Protein AF-A0A7X8XU62-F1 (afdb_monomer_lite)

Radius of gyration: 15.58 Å; chains: 1; bounding box: 34×33×42 Å

pLDDT: mean 83.78, std 12.3, range [47.5, 95.38]

Foldseek 3Di:
DKDKDWDWDADPPPRDIKIWIWIWAFDPPDAIDIDIDIPDPDDDDPLVVLLVVLLVVVVVVVVVCVVVVHADDLVNSLVVCVGGGPSVSNVVSCVVCVCVNVVVVVVVVD

Sequence (110 aa):
MIIKYNFRIEENSSKTSTVGTLKITTDKVASPIYELVSNADATIEIKDVLKQYSESRIFEIFNQARTENTYLSSDDYLDILKNEVPASLAQDVINEMQSFIEYDNVRQAS

Secondary structure (DSSP, 8-state):
-EEEEEEEEE-TTT-PEEEEEEEEE--SSSPPEEEEEESSSS---HHHHHHHHHHHHHHHHHHHHHHTT----HHHHHHHHTTTS-HHHHHHHHHHTHHHHHHHHHHT--

Structure (mmCIF, N/CA/C/O backbone):
data_AF-A0A7X8XU62-F1
#
_entry.id   AF-A0A7X8XU62-F1
#
loop_
_atom_site.group_PDB
_atom_site.id
_atom_site.type_symbol
_atom_site.label_atom_id
_atom_site.label_alt_id
_atom_site.label_comp_id
_atom_site.label_asym_id
_atom_site.label_entity_id
_atom_site.label_seq_id
_atom_site.pdbx_PDB_ins_code
_atom_site.Cartn_x
_atom_site.Cartn_y
_atom_site.Cartn_z
_atom_site.occupancy
_atom_site.B_iso_or_equiv
_atom_site.auth_seq_id
_atom_site.auth_comp_id
_atom_site.auth_asym_id
_atom_site.auth_atom_id
_atom_site.pdbx_PDB_model_num
ATOM 1 N N . MET A 1 1 ? -3.204 -14.355 0.328 1.00 86.50 1 MET A N 1
ATOM 2 C CA . MET A 1 1 ? -1.973 -13.711 0.840 1.00 86.50 1 MET A CA 1
ATOM 3 C C . MET A 1 1 ? -2.363 -12.811 2.004 1.00 86.50 1 MET A C 1
ATOM 5 O O . MET A 1 1 ? -3.458 -12.262 1.976 1.00 86.50 1 MET A O 1
ATOM 9 N N . ILE A 1 2 ? -1.522 -12.709 3.036 1.00 90.06 2 ILE A N 1
ATOM 10 C CA . ILE A 1 2 ? -1.751 -11.806 4.174 1.00 90.06 2 ILE A CA 1
ATOM 11 C C . ILE A 1 2 ? -0.566 -10.849 4.249 1.00 90.06 2 ILE A C 1
ATOM 13 O O . ILE A 1 2 ? 0.564 -11.305 4.418 1.00 90.06 2 ILE A O 1
ATOM 17 N N . ILE A 1 3 ? -0.834 -9.550 4.147 1.00 90.75 3 ILE A N 1
ATOM 18 C CA . ILE A 1 3 ? 0.156 -8.484 4.318 1.00 90.75 3 ILE A CA 1
ATOM 19 C C . ILE A 1 3 ? -0.061 -7.855 5.691 1.00 90.75 3 ILE A C 1
ATOM 21 O O . ILE A 1 3 ? -1.199 -7.614 6.098 1.00 90.75 3 ILE A O 1
ATOM 25 N N . LYS A 1 4 ? 1.031 -7.619 6.418 1.00 93.44 4 LYS A N 1
ATOM 26 C CA . LYS A 1 4 ? 1.018 -6.907 7.696 1.00 93.44 4 LYS A CA 1
ATOM 27 C C . LYS A 1 4 ? 1.883 -5.665 7.568 1.00 93.44 4 LYS A C 1
ATOM 29 O O . LYS A 1 4 ? 3.071 -5.785 7.286 1.00 93.44 4 LYS A O 1
ATOM 34 N N . TYR A 1 5 ? 1.288 -4.508 7.810 1.00 93.69 5 TYR A N 1
ATOM 35 C CA . TYR A 1 5 ? 1.953 -3.216 7.763 1.00 93.69 5 TYR A CA 1
ATOM 36 C C . TYR A 1 5 ? 1.863 -2.550 9.133 1.00 93.69 5 TYR A C 1
ATOM 38 O O . TYR A 1 5 ? 0.769 -2.345 9.656 1.00 93.69 5 TYR A O 1
ATOM 46 N N . ASN A 1 6 ? 3.013 -2.251 9.735 1.00 93.31 6 ASN A N 1
ATOM 47 C CA . ASN A 1 6 ? 3.067 -1.499 10.983 1.00 93.31 6 ASN A CA 1
ATOM 48 C C . ASN A 1 6 ? 3.126 -0.013 10.650 1.00 93.31 6 ASN A C 1
ATOM 50 O O . ASN A 1 6 ? 3.989 0.399 9.879 1.00 93.31 6 ASN A O 1
ATOM 54 N N . PHE A 1 7 ? 2.247 0.776 11.254 1.00 91.19 7 PHE A N 1
ATOM 55 C CA . PHE A 1 7 ? 2.163 2.208 10.995 1.00 91.19 7 PHE A CA 1
ATOM 56 C C . PHE A 1 7 ? 2.348 3.017 12.278 1.00 91.19 7 PHE A C 1
ATOM 58 O O . PHE A 1 7 ? 2.125 2.533 13.395 1.00 91.19 7 PHE A O 1
ATOM 65 N N . ARG A 1 8 ? 2.742 4.277 12.095 1.00 89.44 8 ARG A N 1
ATOM 66 C CA . ARG A 1 8 ? 2.764 5.305 13.132 1.00 89.44 8 ARG A CA 1
ATOM 67 C C . ARG A 1 8 ? 2.193 6.588 12.542 1.00 89.44 8 ARG A C 1
ATOM 69 O O . ARG A 1 8 ? 2.728 7.096 11.564 1.00 89.44 8 ARG A O 1
ATOM 76 N N . ILE A 1 9 ? 1.143 7.118 13.157 1.00 85.00 9 ILE A N 1
ATOM 77 C CA . ILE A 1 9 ? 0.562 8.416 12.807 1.00 85.00 9 ILE A CA 1
ATOM 78 C C . ILE A 1 9 ? 0.825 9.366 13.968 1.00 85.00 9 ILE A C 1
ATOM 80 O O . ILE A 1 9 ? 0.467 9.073 15.109 1.00 85.00 9 ILE A O 1
ATOM 84 N N . GLU A 1 10 ? 1.480 10.485 13.682 1.00 81.94 10 GLU A N 1
ATOM 85 C CA . GLU A 1 10 ? 1.709 11.551 14.653 1.00 81.94 10 GLU A CA 1
ATOM 86 C C . GLU A 1 10 ? 0.668 12.649 14.439 1.00 81.94 10 GLU A C 1
ATOM 88 O O . GLU A 1 10 ? 0.572 13.230 13.358 1.00 81.94 10 GLU A O 1
ATOM 93 N N . GLU A 1 11 ? -0.122 12.943 15.470 1.00 70.81 11 GLU A N 1
ATOM 94 C CA . GLU A 1 11 ? -0.982 14.120 15.447 1.00 70.81 11 GLU A CA 1
ATOM 95 C C . GLU A 1 11 ? -0.155 15.360 15.798 1.00 70.81 11 GLU A C 1
ATOM 97 O O . GLU A 1 11 ? 0.346 15.519 16.917 1.00 70.81 11 GLU A O 1
ATOM 102 N N . ASN A 1 12 ? -0.057 16.280 14.834 1.00 65.06 12 ASN A N 1
ATOM 103 C CA . ASN A 1 12 ? 0.668 17.547 14.980 1.00 65.06 12 ASN A CA 1
ATOM 104 C C . ASN A 1 12 ? 0.187 18.398 16.173 1.00 65.06 12 ASN A C 1
ATOM 106 O O . ASN A 1 12 ? 0.918 19.268 16.644 1.00 65.06 12 ASN A O 1
ATOM 110 N N . SER A 1 13 ? -1.034 18.171 16.661 1.00 66.12 13 SER A N 1
ATOM 111 C CA . SER A 1 13 ? -1.669 18.942 17.733 1.00 66.12 13 SER A CA 1
ATOM 112 C C . SER A 1 13 ? -1.346 18.440 19.145 1.00 66.12 13 SER A C 1
ATOM 114 O O . SER A 1 13 ? -1.356 19.237 20.082 1.00 66.12 13 SER A O 1
ATOM 116 N N . SER A 1 14 ? -1.066 17.148 19.325 1.00 59.81 14 SER A N 1
ATOM 117 C CA . SER A 1 14 ? -1.131 16.487 20.638 1.00 59.81 14 SER A CA 1
ATOM 118 C C . SER A 1 14 ? 0.188 15.850 21.090 1.00 59.81 14 SER A C 1
ATOM 120 O O . SER A 1 14 ? 0.295 15.437 22.245 1.00 59.81 14 SER A O 1
ATOM 122 N N . LYS A 1 15 ? 1.219 15.783 20.225 1.00 63.16 15 LYS A N 1
ATOM 123 C CA . LYS A 1 15 ? 2.456 14.990 20.444 1.00 63.16 15 LYS A CA 1
ATOM 124 C C . LYS A 1 15 ? 2.186 13.512 20.770 1.00 63.16 15 LYS A C 1
ATOM 126 O O . LYS A 1 15 ? 3.103 12.791 21.165 1.00 63.16 15 LYS A O 1
ATOM 131 N N . THR A 1 16 ? 0.949 13.048 20.617 1.00 66.19 16 THR A N 1
ATOM 132 C CA . THR A 1 16 ? 0.598 11.643 20.760 1.00 66.19 16 THR A CA 1
ATOM 133 C C . THR A 1 16 ? 0.789 10.965 19.416 1.00 66.19 16 THR A C 1
ATOM 135 O O . THR A 1 16 ? 0.240 11.387 18.400 1.00 66.19 16 THR A O 1
ATOM 138 N N . SER A 1 17 ? 1.609 9.918 19.417 1.00 78.00 17 SER A N 1
ATOM 139 C CA . SER A 1 17 ? 1.772 9.039 18.269 1.00 78.00 17 SER A CA 1
ATOM 140 C C . SER A 1 17 ? 0.872 7.827 18.449 1.00 78.00 17 SER A C 1
ATOM 142 O O . SER A 1 17 ? 1.017 7.093 19.432 1.00 78.00 17 SER A O 1
ATOM 144 N N . THR A 1 18 ? 0.001 7.584 17.485 1.00 83.75 18 THR A N 1
ATOM 145 C CA . THR A 1 18 ? -0.779 6.354 17.421 1.00 83.75 18 THR A CA 1
ATOM 146 C C . THR A 1 18 ? -0.005 5.323 16.620 1.00 83.75 18 THR A C 1
ATOM 148 O O . THR A 1 18 ? 0.426 5.599 15.499 1.00 83.75 18 THR A O 1
ATOM 151 N N . VAL A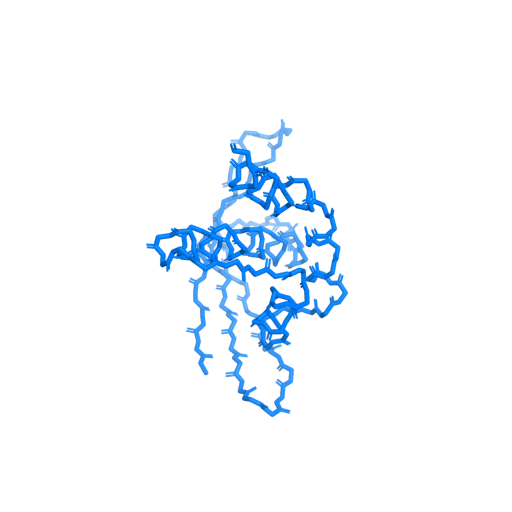 1 19 ? 0.196 4.138 17.194 1.00 88.50 19 VAL A N 1
ATOM 152 C CA . VAL A 1 19 ? 0.860 3.020 16.517 1.00 88.50 19 VAL A CA 1
ATOM 153 C C . VAL A 1 19 ? -0.099 1.854 16.364 1.00 88.50 19 VAL A C 1
ATOM 155 O O . VAL A 1 19 ? -0.945 1.587 17.221 1.00 88.50 19 VAL A O 1
ATOM 158 N N . GLY A 1 20 ? 0.042 1.131 15.265 1.00 91.38 20 GLY A N 1
ATOM 159 C CA . GLY A 1 20 ? -0.821 -0.002 15.004 1.00 91.38 20 GLY A CA 1
ATOM 160 C C . GLY A 1 20 ? -0.329 -0.885 13.879 1.00 91.38 20 GLY A C 1
ATOM 161 O O . GLY A 1 20 ? 0.754 -0.701 13.321 1.00 91.38 20 GLY A O 1
ATOM 162 N N . THR A 1 21 ? -1.166 -1.858 13.555 1.00 93.56 21 THR A N 1
ATOM 163 C CA . THR A 1 21 ? -0.962 -2.796 12.467 1.00 93.56 21 THR A CA 1
ATOM 164 C C . THR A 1 21 ? -2.192 -2.793 11.572 1.00 93.56 21 THR A C 1
ATOM 166 O O . THR A 1 21 ? -3.315 -3.016 12.028 1.00 93.56 21 THR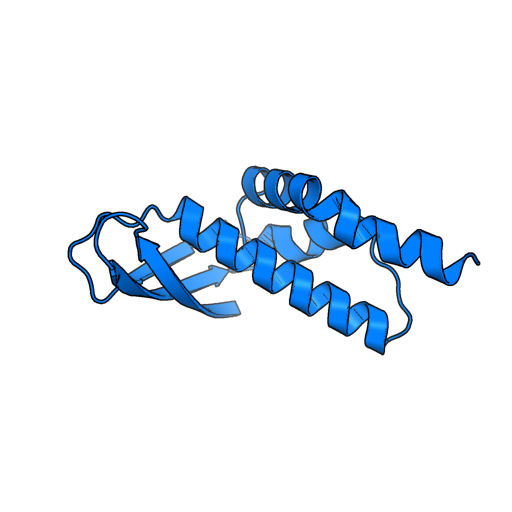 A O 1
ATOM 169 N N . LEU A 1 22 ? -1.962 -2.575 10.282 1.00 94.12 22 LEU A N 1
ATOM 170 C CA . LEU A 1 22 ? -2.904 -2.874 9.218 1.00 94.12 22 LEU A CA 1
ATOM 171 C C . LEU A 1 22 ? -2.642 -4.300 8.731 1.00 94.12 22 LEU A C 1
ATOM 173 O O . LEU A 1 22 ? -1.519 -4.650 8.358 1.00 94.12 22 LEU A O 1
ATOM 177 N N . LYS A 1 23 ? -3.685 -5.123 8.715 1.00 94.94 23 LYS A N 1
ATOM 178 C CA . LYS A 1 23 ? -3.673 -6.446 8.098 1.00 94.94 23 LYS A CA 1
ATOM 179 C C . LYS A 1 23 ? -4.538 -6.409 6.844 1.00 94.94 23 LYS A C 1
ATOM 181 O O . LYS A 1 23 ? -5.729 -6.120 6.917 1.00 94.94 23 LYS A O 1
ATOM 186 N N . ILE A 1 24 ? -3.927 -6.734 5.709 1.00 93.06 24 ILE A N 1
ATOM 187 C CA . ILE A 1 24 ? -4.592 -6.842 4.410 1.00 93.06 24 ILE A CA 1
ATOM 188 C C . ILE A 1 24 ? -4.672 -8.323 4.058 1.00 93.06 24 ILE A C 1
ATOM 190 O O . ILE A 1 24 ? -3.649 -8.985 3.861 1.00 93.06 24 ILE A O 1
ATOM 194 N N . THR A 1 25 ? -5.888 -8.856 3.998 1.00 92.38 25 THR A N 1
ATOM 195 C CA . THR A 1 25 ? -6.138 -10.233 3.567 1.00 92.38 25 THR A CA 1
ATOM 196 C C . THR A 1 25 ? -6.691 -10.202 2.152 1.00 92.38 25 THR A C 1
ATOM 198 O O . THR A 1 25 ? -7.785 -9.699 1.928 1.00 92.38 25 THR A O 1
ATOM 201 N N . THR A 1 26 ? -5.933 -10.741 1.202 1.00 85.88 26 THR A N 1
ATOM 202 C CA . THR A 1 26 ? -6.306 -10.778 -0.216 1.00 85.88 26 THR A CA 1
ATOM 203 C C . THR A 1 26 ? -6.368 -12.217 -0.715 1.00 85.88 26 THR A C 1
ATOM 205 O O . THR A 1 26 ? -5.476 -13.035 -0.438 1.00 85.88 26 THR A O 1
ATOM 208 N N . ASP A 1 27 ? -7.427 -12.532 -1.449 1.00 80.44 27 ASP A N 1
ATOM 209 C CA . ASP A 1 27 ? -7.491 -13.681 -2.337 1.00 80.44 27 ASP A CA 1
ATOM 210 C C . ASP A 1 27 ? -7.606 -13.148 -3.777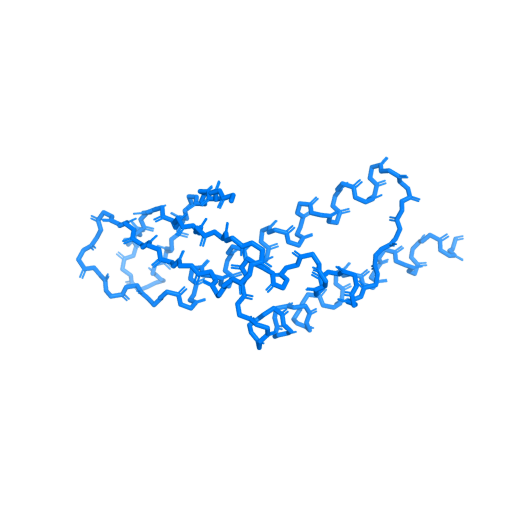 1.00 80.44 27 ASP A C 1
ATOM 212 O O . ASP A 1 27 ? -8.066 -12.035 -3.998 1.00 80.44 27 ASP A O 1
ATOM 216 N N . LYS A 1 28 ? -7.120 -13.891 -4.777 1.00 67.62 28 LYS A N 1
ATOM 217 C CA . LYS A 1 28 ? -7.055 -13.397 -6.169 1.00 67.62 28 LYS A CA 1
ATOM 218 C C . LYS A 1 28 ? -8.437 -13.164 -6.819 1.00 67.62 28 LYS A C 1
ATOM 220 O O . LYS A 1 28 ? -8.486 -12.863 -8.007 1.00 67.62 28 LYS A O 1
ATOM 225 N N . VAL A 1 29 ? -9.536 -13.391 -6.099 1.00 69.00 29 VAL A N 1
ATOM 226 C CA . VAL A 1 29 ? -10.901 -13.488 -6.635 1.00 69.00 29 VAL A CA 1
ATOM 227 C C . VAL A 1 29 ? -11.837 -12.456 -5.993 1.00 69.00 29 VAL A C 1
ATOM 229 O O . VAL A 1 29 ? -12.784 -12.009 -6.636 1.00 69.00 29 VAL A O 1
ATOM 232 N N . ALA A 1 30 ? -11.571 -12.054 -4.754 1.00 74.94 30 ALA A N 1
ATOM 233 C CA . ALA A 1 30 ? -12.390 -11.169 -3.948 1.00 74.94 30 ALA A CA 1
ATOM 234 C C . ALA A 1 30 ? -11.660 -9.864 -3.617 1.00 74.94 30 ALA A C 1
ATOM 236 O O . ALA A 1 30 ? -10.433 -9.764 -3.646 1.00 74.94 30 ALA A O 1
ATOM 237 N N . SER A 1 31 ? -12.444 -8.846 -3.266 1.00 82.44 31 SER A N 1
ATOM 238 C CA . SER A 1 31 ? -11.895 -7.598 -2.749 1.00 82.44 31 SER A CA 1
ATOM 239 C C . SER A 1 31 ? -11.112 -7.848 -1.451 1.00 82.44 31 SER A C 1
ATOM 241 O O . SER A 1 31 ? -11.558 -8.637 -0.613 1.00 82.44 31 SER A O 1
ATOM 243 N N . PRO A 1 32 ? -9.967 -7.175 -1.256 1.00 89.19 32 PRO A N 1
ATOM 244 C CA . PRO A 1 32 ? -9.175 -7.299 -0.038 1.00 89.19 32 PRO A CA 1
ATOM 245 C C . PRO A 1 32 ? -9.978 -6.915 1.212 1.00 89.19 32 PRO A C 1
ATOM 247 O O . PRO A 1 32 ? -10.756 -5.961 1.216 1.00 89.19 32 PRO A O 1
ATOM 250 N N . ILE A 1 33 ? -9.754 -7.662 2.291 1.00 90.19 33 ILE A N 1
ATOM 251 C CA . ILE A 1 33 ? -10.311 -7.396 3.618 1.00 90.19 33 ILE A CA 1
ATOM 252 C C . ILE A 1 33 ? -9.256 -6.670 4.446 1.00 90.19 33 ILE A C 1
ATOM 254 O O . ILE A 1 33 ? -8.112 -7.127 4.544 1.00 90.19 33 ILE A O 1
ATOM 258 N N . TYR A 1 34 ? -9.663 -5.568 5.071 1.00 92.56 34 TYR A N 1
ATOM 259 C CA . TYR A 1 34 ? -8.796 -4.712 5.868 1.00 92.56 34 TYR A CA 1
ATOM 260 C C . TYR A 1 34 ? -9.157 -4.796 7.346 1.00 92.56 34 TYR A C 1
ATOM 262 O O . TYR A 1 34 ? -10.292 -4.526 7.735 1.00 92.56 34 TYR A O 1
ATOM 270 N N . GLU A 1 35 ? -8.177 -5.135 8.174 1.00 91.00 35 GLU A N 1
ATOM 271 C CA . GLU A 1 35 ? -8.314 -5.151 9.627 1.00 91.00 35 GLU A CA 1
ATOM 272 C C . GLU A 1 35 ? -7.288 -4.186 10.227 1.00 91.00 35 GLU A C 1
ATOM 274 O O . GLU A 1 35 ? -6.087 -4.311 9.977 1.00 91.00 35 GLU A O 1
ATOM 279 N N . LEU A 1 36 ? -7.764 -3.224 11.017 1.00 90.38 36 LEU A N 1
ATOM 280 C CA . LEU A 1 36 ? -6.931 -2.237 11.696 1.00 90.38 36 LEU A CA 1
ATOM 281 C C . LEU A 1 36 ? -6.897 -2.543 13.194 1.00 90.38 36 LEU A C 1
ATOM 283 O O . LEU A 1 36 ? -7.940 -2.611 13.841 1.00 90.38 36 LEU A O 1
ATOM 287 N N . VAL A 1 37 ? -5.698 -2.695 13.748 1.00 88.50 37 VAL A N 1
ATOM 288 C CA . VAL A 1 37 ? -5.482 -2.821 15.194 1.00 88.50 37 VAL A CA 1
ATOM 289 C C . VAL A 1 37 ? -4.562 -1.691 15.623 1.00 88.50 37 VAL A C 1
ATOM 291 O O . VAL A 1 37 ? -3.466 -1.566 15.086 1.00 88.50 37 VAL A O 1
ATOM 294 N N . SER A 1 38 ? -4.984 -0.867 16.578 1.00 84.88 38 SER A N 1
ATOM 295 C CA . SER A 1 38 ? -4.169 0.236 17.092 1.00 84.88 38 SER A CA 1
ATOM 296 C C . SER A 1 38 ? -4.155 0.256 18.615 1.00 84.88 38 SER A C 1
ATOM 298 O O . SER A 1 38 ? -5.005 -0.356 19.261 1.00 84.88 38 SER A O 1
ATOM 300 N N . ASN A 1 39 ? -3.164 0.939 19.183 1.00 77.62 39 ASN A N 1
ATOM 301 C CA . ASN A 1 39 ? -3.025 1.107 20.625 1.00 77.62 39 ASN A CA 1
ATOM 302 C C . ASN A 1 39 ? -3.754 2.342 21.186 1.00 77.62 39 ASN A C 1
ATOM 304 O O . ASN A 1 39 ? -3.608 2.612 22.377 1.00 77.62 39 ASN A O 1
ATOM 308 N N . ALA A 1 40 ? -4.469 3.105 20.355 1.00 68.69 40 ALA A N 1
ATOM 309 C CA . ALA A 1 40 ? -5.087 4.365 20.750 1.00 68.69 40 ALA A CA 1
ATOM 310 C C . ALA A 1 40 ? -6.613 4.319 20.630 1.00 68.69 40 ALA A C 1
ATOM 312 O O . ALA A 1 40 ? -7.156 3.706 19.714 1.00 68.69 40 ALA A O 1
ATOM 313 N N . ASP A 1 41 ? -7.284 5.073 21.503 1.00 63.62 41 ASP A N 1
ATOM 314 C CA . ASP A 1 41 ? -8.718 5.386 21.407 1.00 63.62 41 ASP A CA 1
ATOM 315 C C . ASP A 1 41 ? -9.020 6.456 20.334 1.00 63.62 41 ASP A C 1
ATOM 317 O O . ASP A 1 41 ? -10.155 6.910 20.192 1.00 63.62 41 ASP A O 1
ATOM 321 N N . ALA A 1 42 ? -8.000 6.900 19.590 1.00 65.25 42 ALA A N 1
ATOM 322 C CA . ALA A 1 42 ? -8.138 7.879 18.521 1.00 65.25 42 ALA A CA 1
ATOM 323 C C . ALA A 1 42 ? -8.827 7.263 17.292 1.00 65.25 42 ALA A C 1
ATOM 325 O O . ALA A 1 42 ? -8.526 6.137 16.888 1.00 65.25 42 ALA A O 1
ATOM 326 N N . THR A 1 43 ? -9.720 8.027 16.659 1.00 71.50 43 THR A N 1
ATOM 327 C CA . THR A 1 43 ? -10.369 7.637 15.402 1.00 71.50 43 THR A CA 1
ATOM 328 C C . THR A 1 43 ? -9.351 7.693 14.267 1.00 71.50 43 THR A C 1
ATOM 330 O O . THR A 1 43 ? -9.120 8.745 13.680 1.00 71.50 43 THR A O 1
ATOM 333 N N . ILE A 1 44 ? -8.721 6.562 13.963 1.00 78.88 44 ILE A N 1
ATOM 334 C CA . ILE A 1 44 ? -7.840 6.434 12.801 1.00 78.88 44 ILE A CA 1
ATOM 335 C C . ILE A 1 44 ? -8.696 6.115 11.583 1.00 78.88 44 ILE A C 1
ATOM 337 O O . ILE A 1 44 ? -9.380 5.086 11.551 1.00 78.88 44 ILE A O 1
ATOM 341 N N . GLU A 1 45 ? -8.630 6.955 10.555 1.00 85.38 45 GLU A N 1
ATOM 342 C CA . GLU A 1 45 ? -9.253 6.625 9.283 1.00 85.38 45 GLU A CA 1
ATOM 343 C C . GLU A 1 45 ? -8.444 5.539 8.573 1.00 85.38 45 GLU A C 1
ATOM 345 O O . GLU A 1 45 ? -7.254 5.680 8.292 1.00 85.38 45 GLU A O 1
ATOM 350 N N . ILE A 1 46 ? -9.109 4.434 8.228 1.00 87.31 46 ILE A N 1
ATOM 351 C CA . ILE A 1 46 ? -8.477 3.328 7.498 1.00 87.31 46 ILE A CA 1
ATOM 352 C C . ILE A 1 46 ? -7.869 3.787 6.166 1.00 87.31 46 ILE A C 1
ATOM 354 O O . ILE A 1 46 ? -6.870 3.231 5.714 1.00 87.31 46 ILE A O 1
ATOM 358 N N . LYS A 1 47 ? -8.452 4.830 5.560 1.00 89.06 47 LYS A N 1
ATOM 359 C CA . LYS A 1 47 ? -7.974 5.441 4.321 1.00 89.06 47 LYS A CA 1
ATOM 360 C C . LYS A 1 47 ? -6.569 6.023 4.484 1.00 89.06 47 LYS A C 1
ATOM 362 O O . LYS A 1 47 ? -5.741 5.798 3.607 1.00 89.06 47 LYS A O 1
ATOM 367 N N . ASP A 1 48 ? -6.282 6.694 5.597 1.00 89.12 48 ASP A N 1
ATOM 368 C CA . ASP A 1 48 ? -4.970 7.301 5.854 1.00 89.12 48 ASP A CA 1
ATOM 369 C C . ASP A 1 48 ? -3.888 6.235 6.024 1.00 89.12 48 ASP A C 1
ATOM 371 O O . ASP A 1 48 ? -2.782 6.354 5.498 1.00 89.12 48 ASP A O 1
ATOM 375 N N . VAL A 1 49 ? -4.228 5.136 6.699 1.00 92.62 49 VAL A N 1
ATOM 376 C CA . VAL A 1 49 ? -3.306 4.011 6.891 1.00 92.62 49 VAL A CA 1
ATOM 377 C C . VAL A 1 49 ? -3.063 3.272 5.577 1.00 92.62 49 VAL A C 1
ATOM 379 O O . VAL A 1 49 ? -1.929 2.903 5.278 1.00 92.62 49 VAL A O 1
ATOM 382 N N . LEU A 1 50 ? -4.103 3.082 4.759 1.00 94.06 50 LEU A N 1
ATOM 383 C CA . LEU A 1 50 ? -3.961 2.506 3.420 1.00 94.06 50 LEU A CA 1
ATOM 384 C C . LEU A 1 50 ? -3.156 3.418 2.486 1.00 94.06 50 LEU A C 1
ATOM 386 O O . LEU A 1 50 ? -2.421 2.911 1.638 1.00 94.06 50 LEU A O 1
ATOM 390 N N . LYS A 1 51 ? -3.259 4.743 2.648 1.00 94.31 51 LYS A N 1
ATOM 391 C CA . LYS A 1 51 ? -2.437 5.710 1.919 1.00 94.31 51 LYS A CA 1
ATOM 392 C C . LYS A 1 51 ? -0.960 5.548 2.285 1.00 94.31 51 LYS A C 1
ATOM 394 O O . LYS A 1 51 ? -0.165 5.268 1.393 1.00 94.31 51 LYS A O 1
ATOM 399 N N . GLN A 1 52 ? -0.618 5.589 3.577 1.00 93.81 52 GLN A N 1
ATOM 400 C CA . GLN A 1 52 ? 0.759 5.351 4.044 1.00 93.81 52 GLN A CA 1
ATOM 401 C C . GLN A 1 52 ? 1.304 3.989 3.595 1.00 93.81 52 GLN A C 1
ATOM 403 O O . GLN A 1 52 ? 2.456 3.878 3.172 1.00 93.81 52 GLN A O 1
ATOM 408 N N . TYR A 1 53 ? 0.469 2.947 3.649 1.00 95.38 53 TYR A N 1
ATOM 409 C CA . TYR A 1 53 ? 0.821 1.630 3.128 1.00 95.38 53 TYR A CA 1
ATOM 410 C C . TYR A 1 53 ? 1.157 1.685 1.632 1.00 95.38 53 TYR A C 1
ATOM 412 O O . TYR A 1 53 ? 2.198 1.176 1.227 1.00 95.38 53 TYR A O 1
ATOM 420 N N . SER A 1 54 ? 0.303 2.319 0.823 1.00 95.12 54 SER A N 1
ATOM 421 C CA . SER A 1 54 ? 0.494 2.434 -0.629 1.00 95.12 54 SER A CA 1
ATOM 422 C C . SER A 1 54 ? 1.784 3.180 -0.968 1.00 95.12 54 SER A C 1
ATOM 424 O O . SER A 1 54 ? 2.557 2.711 -1.797 1.00 95.12 54 SER A O 1
ATOM 426 N N . GLU A 1 55 ? 2.057 4.294 -0.285 1.00 94.12 55 GLU A N 1
ATOM 427 C CA . GLU A 1 55 ? 3.289 5.077 -0.450 1.00 94.12 55 GLU A CA 1
ATOM 428 C C . GLU A 1 55 ? 4.533 4.241 -0.116 1.00 94.12 55 GLU A C 1
ATOM 430 O O . GLU A 1 55 ? 5.478 4.164 -0.906 1.00 94.12 55 GLU A O 1
ATOM 435 N N . SER A 1 56 ? 4.508 3.549 1.029 1.00 93.62 56 SER A N 1
ATOM 436 C CA . SER A 1 56 ? 5.583 2.643 1.445 1.00 93.62 56 SER A CA 1
ATOM 437 C C . SER A 1 56 ? 5.790 1.520 0.429 1.00 93.62 56 SER A C 1
ATOM 439 O O . SER A 1 56 ? 6.925 1.183 0.095 1.00 93.62 56 SER A O 1
ATOM 441 N N . ARG A 1 57 ? 4.698 0.949 -0.087 1.00 93.88 57 ARG A N 1
ATOM 442 C CA . ARG A 1 57 ? 4.733 -0.158 -1.040 1.00 93.88 57 ARG A CA 1
ATOM 443 C C . ARG A 1 57 ? 5.295 0.271 -2.392 1.00 93.88 57 ARG A C 1
ATOM 445 O O . ARG A 1 57 ? 6.126 -0.438 -2.950 1.00 93.88 57 ARG A O 1
ATOM 452 N N . ILE A 1 58 ? 4.902 1.442 -2.891 1.00 92.75 58 ILE A N 1
ATOM 453 C CA . ILE A 1 58 ? 5.465 2.033 -4.114 1.00 92.75 58 ILE A CA 1
ATOM 454 C C . ILE A 1 58 ? 6.963 2.276 -3.941 1.00 92.75 58 ILE A C 1
ATOM 456 O O . ILE A 1 58 ? 7.738 1.931 -4.828 1.00 92.75 58 ILE A O 1
ATOM 460 N N . PHE A 1 59 ? 7.391 2.798 -2.789 1.00 91.31 59 PHE A N 1
ATOM 461 C CA . PHE A 1 59 ? 8.809 3.019 -2.508 1.00 91.31 59 PHE A CA 1
ATOM 462 C C . PHE A 1 59 ? 9.621 1.712 -2.473 1.00 91.31 59 PHE A C 1
ATOM 464 O O . PHE A 1 59 ? 10.735 1.660 -2.998 1.00 91.31 59 PHE A O 1
ATOM 471 N N . GLU A 1 60 ? 9.075 0.639 -1.892 1.00 91.75 60 GLU A N 1
ATOM 472 C CA . GLU A 1 60 ? 9.690 -0.696 -1.932 1.00 91.75 60 GLU A CA 1
ATOM 473 C C . GLU A 1 60 ? 9.842 -1.213 -3.366 1.00 91.75 60 GLU A C 1
ATOM 475 O O . GLU A 1 60 ? 10.942 -1.604 -3.762 1.00 91.75 60 GLU A O 1
ATOM 480 N N . ILE A 1 61 ? 8.754 -1.181 -4.144 1.00 91.81 61 ILE A N 1
ATOM 481 C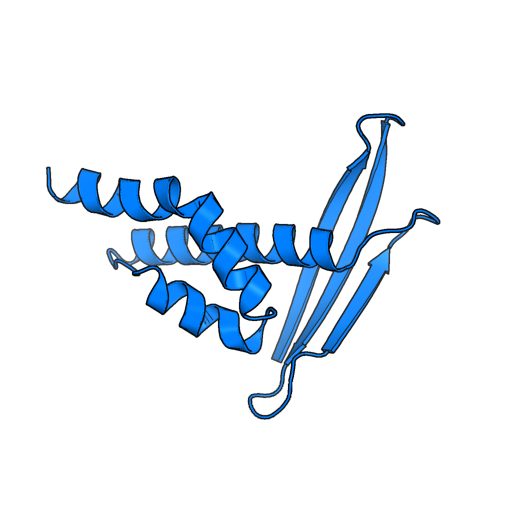 CA . ILE A 1 61 ? 8.726 -1.639 -5.540 1.00 91.81 61 ILE A CA 1
ATOM 482 C C . ILE A 1 61 ? 9.724 -0.835 -6.378 1.00 91.81 61 ILE A C 1
ATOM 484 O O . ILE A 1 61 ? 10.506 -1.413 -7.128 1.00 91.81 61 ILE A O 1
ATOM 488 N N . PHE A 1 62 ? 9.749 0.487 -6.206 1.00 88.62 62 PHE A N 1
ATOM 489 C CA . PHE A 1 62 ? 10.680 1.379 -6.886 1.00 88.62 62 PHE A CA 1
ATOM 490 C C . PHE A 1 62 ? 12.142 1.018 -6.590 1.00 88.62 62 PHE A C 1
ATOM 492 O O . PHE A 1 62 ? 12.950 0.860 -7.507 1.00 88.62 62 PHE A O 1
ATOM 499 N N . ASN A 1 63 ? 12.497 0.842 -5.313 1.00 88.75 63 ASN A N 1
ATOM 500 C CA . ASN A 1 63 ? 13.866 0.482 -4.931 1.00 88.75 63 ASN A CA 1
ATOM 501 C C . ASN A 1 63 ? 14.274 -0.893 -5.468 1.00 88.75 63 ASN A C 1
ATOM 503 O O . ASN A 1 63 ? 15.429 -1.084 -5.865 1.00 88.75 63 ASN A O 1
ATOM 507 N N . GLN A 1 64 ? 13.340 -1.846 -5.487 1.00 90.25 64 GLN A N 1
ATOM 508 C CA . GLN A 1 64 ? 13.575 -3.159 -6.071 1.00 90.25 64 GLN A CA 1
ATOM 509 C C . GLN A 1 64 ? 13.818 -3.048 -7.580 1.00 90.25 64 GLN A C 1
ATOM 511 O O . GLN A 1 64 ? 14.847 -3.525 -8.058 1.00 90.25 64 GLN A O 1
ATOM 516 N N . ALA A 1 65 ? 12.938 -2.358 -8.309 1.00 88.44 65 ALA A N 1
ATOM 517 C CA . ALA A 1 65 ? 13.057 -2.173 -9.752 1.00 88.44 65 ALA A CA 1
ATOM 518 C C . ALA A 1 65 ? 14.406 -1.540 -10.125 1.00 88.44 65 ALA A C 1
ATOM 520 O O . ALA A 1 65 ? 15.132 -2.057 -10.975 1.00 88.44 65 ALA A O 1
ATOM 521 N N . ARG A 1 66 ? 14.818 -0.504 -9.384 1.00 83.88 66 ARG A N 1
ATOM 522 C CA . ARG A 1 66 ? 16.125 0.141 -9.549 1.00 83.88 66 ARG A CA 1
ATOM 523 C C . ARG A 1 66 ? 17.300 -0.800 -9.280 1.00 83.88 66 ARG A C 1
ATOM 525 O O . ARG A 1 66 ? 18.291 -0.755 -10.002 1.00 83.88 66 ARG A O 1
ATOM 532 N N . THR A 1 67 ? 17.209 -1.653 -8.260 1.00 87.69 67 THR A N 1
ATOM 533 C CA . THR A 1 67 ? 18.242 -2.668 -7.972 1.00 87.69 67 THR A CA 1
ATOM 534 C C . THR A 1 67 ? 18.364 -3.677 -9.117 1.00 87.69 67 THR A C 1
ATOM 536 O O . THR A 1 67 ? 19.459 -4.141 -9.429 1.00 87.69 67 THR A O 1
ATOM 539 N N . GLU A 1 68 ? 17.246 -3.978 -9.772 1.00 88.44 68 GLU A N 1
ATOM 540 C CA . GLU A 1 68 ? 17.154 -4.890 -10.912 1.00 88.44 68 GLU A CA 1
ATOM 541 C C . GLU A 1 68 ? 17.417 -4.198 -12.269 1.00 88.44 68 GLU A C 1
ATOM 543 O O . GLU A 1 68 ? 17.401 -4.865 -13.301 1.00 88.44 68 GLU A O 1
ATOM 548 N N . ASN A 1 69 ? 17.705 -2.887 -12.288 1.00 84.25 69 ASN A N 1
ATOM 549 C CA . ASN A 1 69 ? 17.796 -2.046 -13.495 1.00 84.25 69 ASN A CA 1
ATOM 550 C C . ASN A 1 69 ? 16.561 -2.160 -14.409 1.00 84.25 69 ASN A C 1
ATOM 552 O O . ASN A 1 69 ? 16.672 -2.200 -15.636 1.00 84.25 69 ASN A O 1
ATOM 556 N N . THR A 1 70 ? 15.381 -2.235 -13.801 1.00 85.94 70 THR A N 1
ATOM 557 C CA . THR A 1 70 ? 14.088 -2.257 -14.488 1.00 85.94 70 THR A CA 1
ATOM 558 C C . THR A 1 70 ? 13.318 -0.972 -14.211 1.00 85.94 70 THR A C 1
ATOM 560 O O . THR A 1 70 ? 13.508 -0.324 -13.182 1.00 85.94 70 THR A O 1
ATOM 563 N N . TYR A 1 71 ? 12.441 -0.608 -15.146 1.00 82.62 71 TYR A N 1
ATOM 564 C CA . TYR A 1 71 ? 11.574 0.559 -15.031 1.00 82.62 71 TYR A CA 1
ATOM 565 C C . TYR A 1 71 ? 10.129 0.107 -15.020 1.00 82.62 71 TYR A C 1
ATOM 567 O O . TYR A 1 71 ? 9.741 -0.776 -15.786 1.00 82.62 71 TYR A O 1
ATOM 575 N N . LEU A 1 72 ? 9.350 0.749 -14.164 1.00 86.31 72 LEU A N 1
ATOM 576 C CA . LEU A 1 72 ? 7.929 0.503 -14.025 1.00 86.31 72 LEU A CA 1
ATOM 577 C C . LEU A 1 72 ? 7.194 1.798 -14.349 1.00 86.31 72 LEU A C 1
ATOM 579 O O . LEU A 1 72 ? 7.528 2.870 -13.838 1.00 86.31 72 LEU A O 1
ATOM 583 N N . SER A 1 73 ? 6.216 1.691 -15.235 1.00 87.69 73 SER A N 1
ATOM 584 C CA . SER A 1 73 ? 5.260 2.748 -15.531 1.00 87.69 73 SER A CA 1
ATOM 585 C C . SER A 1 73 ? 4.226 2.864 -14.410 1.00 87.69 73 SER A C 1
ATOM 587 O O . SER A 1 73 ? 4.062 1.952 -13.599 1.00 87.69 73 SER A O 1
ATOM 589 N N . SER A 1 74 ? 3.472 3.965 -14.380 1.00 89.12 74 SER A N 1
ATOM 590 C CA . SER A 1 74 ? 2.342 4.120 -13.455 1.00 89.12 74 SER A CA 1
ATOM 591 C C . SER A 1 74 ? 1.338 2.963 -13.549 1.00 89.12 74 SER A C 1
ATOM 593 O O . SER A 1 74 ? 0.823 2.524 -12.521 1.00 89.12 74 SER A O 1
ATOM 595 N N . ASP A 1 75 ? 1.115 2.423 -14.751 1.00 90.12 75 ASP A N 1
ATOM 596 C CA . ASP A 1 75 ? 0.222 1.282 -14.971 1.00 90.12 75 ASP A CA 1
ATOM 597 C C . ASP A 1 75 ? 0.764 -0.005 -14.333 1.00 90.12 75 ASP A C 1
ATOM 599 O O . ASP A 1 75 ? -0.011 -0.793 -13.790 1.00 90.12 75 ASP A O 1
ATOM 603 N N . ASP A 1 76 ? 2.086 -0.195 -14.311 1.00 91.62 76 ASP A N 1
ATOM 604 C CA . ASP A 1 76 ? 2.706 -1.345 -13.645 1.00 91.62 76 ASP A CA 1
ATOM 605 C C . ASP A 1 76 ? 2.519 -1.272 -12.122 1.00 91.62 76 ASP A C 1
ATOM 607 O O . ASP A 1 76 ? 2.170 -2.268 -11.484 1.00 91.62 76 ASP A O 1
ATOM 611 N N . TYR A 1 77 ? 2.682 -0.084 -11.525 1.00 91.38 77 TYR A N 1
ATOM 612 C CA . TYR A 1 77 ? 2.406 0.113 -10.096 1.00 91.38 77 TYR A CA 1
ATOM 613 C C . TYR A 1 77 ? 0.930 -0.140 -9.766 1.00 91.38 77 TYR A C 1
ATOM 615 O O . TYR A 1 77 ? 0.632 -0.798 -8.765 1.00 91.38 77 TYR A O 1
ATOM 623 N N . LEU A 1 78 ? 0.005 0.330 -10.611 1.00 92.62 78 LEU A N 1
ATOM 624 C CA . LEU A 1 78 ? -1.424 0.043 -10.463 1.00 92.62 78 LEU A CA 1
ATOM 625 C C . LEU A 1 78 ? -1.702 -1.461 -10.532 1.00 92.62 78 LEU A C 1
ATOM 627 O O . LEU A 1 78 ? -2.450 -1.978 -9.700 1.00 92.62 78 LEU A O 1
ATOM 631 N N . ASP A 1 79 ? -1.088 -2.173 -11.480 1.00 91.81 79 ASP A N 1
ATOM 632 C CA . ASP A 1 79 ? -1.301 -3.611 -11.648 1.00 91.81 79 ASP A CA 1
ATOM 633 C C . ASP A 1 79 ? -0.823 -4.418 -10.435 1.00 91.81 79 ASP A C 1
ATOM 635 O O . ASP A 1 79 ? -1.497 -5.361 -10.008 1.00 91.81 79 ASP A O 1
ATOM 639 N N . ILE A 1 80 ? 0.298 -4.014 -9.833 1.00 90.69 80 ILE A N 1
ATOM 640 C CA . ILE A 1 80 ? 0.831 -4.636 -8.616 1.00 90.69 80 ILE A CA 1
ATOM 641 C C . ILE A 1 80 ? -0.103 -4.377 -7.425 1.00 90.69 80 ILE A C 1
ATOM 643 O O . ILE A 1 80 ? -0.432 -5.298 -6.673 1.00 90.69 80 ILE A O 1
ATOM 647 N N . LEU A 1 81 ? -0.571 -3.137 -7.269 1.00 91.62 81 LEU A N 1
ATOM 648 C CA . LEU A 1 81 ? -1.367 -2.703 -6.119 1.00 91.62 81 LEU A CA 1
ATOM 649 C C . LEU A 1 81 ? -2.847 -3.107 -6.183 1.00 91.62 81 LEU A C 1
ATOM 651 O O . LEU A 1 81 ? -3.510 -3.120 -5.143 1.00 91.62 81 LEU A O 1
ATOM 655 N N . LYS A 1 82 ? -3.378 -3.475 -7.359 1.00 90.00 82 LYS A N 1
ATOM 656 C CA . LYS A 1 82 ? -4.823 -3.706 -7.592 1.00 90.00 82 LYS A CA 1
ATOM 657 C C . LYS A 1 82 ? -5.488 -4.716 -6.651 1.00 90.00 82 LYS A C 1
ATOM 659 O O . LYS A 1 82 ? -6.698 -4.665 -6.454 1.00 90.00 82 LYS A O 1
ATOM 664 N N . ASN A 1 83 ? -4.713 -5.649 -6.096 1.00 89.44 83 ASN A N 1
ATOM 665 C CA . ASN A 1 83 ? -5.208 -6.690 -5.188 1.00 89.44 83 ASN A CA 1
ATOM 666 C C . ASN A 1 83 ? -4.970 -6.365 -3.705 1.00 89.44 83 ASN A C 1
ATOM 668 O O . ASN A 1 83 ? -5.381 -7.138 -2.837 1.00 89.44 83 ASN A O 1
ATOM 672 N N . GLU A 1 84 ? -4.264 -5.273 -3.417 1.00 91.44 84 GLU A N 1
ATOM 673 C CA . GLU A 1 84 ? -3.838 -4.878 -2.075 1.00 91.44 84 GLU A CA 1
ATOM 674 C C . GLU A 1 84 ? -4.633 -3.661 -1.591 1.00 91.44 84 GLU A C 1
ATOM 676 O O . GLU A 1 84 ? -5.080 -3.630 -0.446 1.00 91.44 84 GLU A O 1
ATOM 681 N N . VAL A 1 85 ? -4.875 -2.681 -2.461 1.00 92.31 85 VAL A N 1
ATOM 682 C CA . VAL A 1 85 ? -5.505 -1.398 -2.111 1.00 92.31 85 VAL A CA 1
ATOM 683 C C . VAL A 1 85 ? -6.636 -1.034 -3.075 1.00 92.31 85 VAL A C 1
ATOM 685 O O . VAL A 1 85 ? -6.640 -1.497 -4.218 1.00 92.31 85 VAL A O 1
ATOM 688 N N . PRO A 1 86 ? -7.615 -0.206 -2.656 1.00 92.06 86 PRO A N 1
ATOM 689 C CA . PRO A 1 86 ? -8.682 0.229 -3.548 1.00 92.06 86 PRO A CA 1
ATOM 690 C C . PRO A 1 86 ? -8.110 1.007 -4.736 1.00 92.06 86 PRO A C 1
ATOM 692 O O . PRO A 1 86 ? -7.282 1.898 -4.547 1.00 92.06 86 PRO A O 1
ATOM 695 N N . ALA A 1 87 ? -8.591 0.719 -5.947 1.00 90.12 87 ALA A N 1
ATOM 696 C CA . ALA A 1 87 ? -8.044 1.291 -7.180 1.00 90.12 87 ALA A CA 1
ATOM 697 C C . ALA A 1 87 ? -8.019 2.830 -7.186 1.00 90.12 87 ALA A C 1
ATOM 699 O O . ALA A 1 87 ? -7.040 3.424 -7.624 1.00 90.12 87 ALA A O 1
ATOM 700 N N . SER A 1 88 ? -9.058 3.479 -6.647 1.00 91.94 88 SER A N 1
ATOM 701 C CA . SER A 1 88 ? -9.101 4.942 -6.544 1.00 91.94 88 SER A CA 1
ATOM 702 C C . SER A 1 88 ? -7.977 5.492 -5.666 1.00 91.94 88 SER A C 1
ATOM 704 O O . SER A 1 88 ? -7.344 6.473 -6.027 1.00 91.94 88 SER A O 1
ATOM 706 N N . LEU A 1 89 ? -7.690 4.830 -4.540 1.00 93.62 89 LEU A N 1
ATOM 707 C CA . LEU A 1 89 ? -6.617 5.239 -3.640 1.00 93.62 89 LEU A CA 1
ATOM 708 C C . LEU A 1 89 ? -5.242 4.996 -4.271 1.00 93.62 89 LEU A C 1
ATOM 710 O O . LEU A 1 89 ? -4.373 5.853 -4.170 1.00 93.62 89 LEU A O 1
ATOM 714 N N . ALA A 1 90 ? -5.055 3.852 -4.935 1.00 92.81 90 ALA A N 1
ATOM 715 C CA . ALA A 1 90 ? -3.811 3.550 -5.641 1.00 92.81 90 ALA A CA 1
ATOM 716 C C . ALA A 1 90 ? -3.505 4.612 -6.706 1.00 92.81 90 ALA A C 1
ATOM 718 O O . ALA A 1 90 ? -2.380 5.101 -6.782 1.00 92.81 90 ALA A O 1
ATOM 719 N N . GLN A 1 91 ? -4.520 5.011 -7.478 1.00 94.25 91 GLN A N 1
A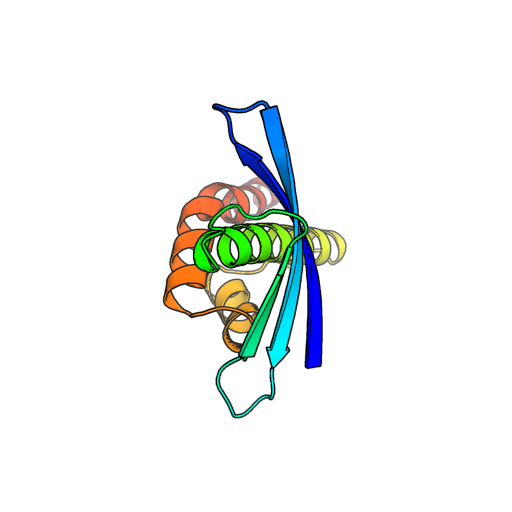TOM 720 C CA . GLN A 1 91 ? -4.389 6.059 -8.484 1.00 94.25 91 GLN A CA 1
ATOM 721 C C . GLN A 1 91 ? -4.016 7.408 -7.864 1.00 94.25 91 GLN A C 1
ATOM 723 O O . GLN A 1 91 ? -3.100 8.063 -8.357 1.00 94.25 91 GLN A O 1
ATOM 728 N N . ASP A 1 92 ? -4.700 7.810 -6.790 1.00 93.81 92 ASP A N 1
ATOM 729 C CA . ASP A 1 92 ? -4.420 9.068 -6.094 1.00 93.81 92 ASP A CA 1
ATOM 730 C C . ASP A 1 92 ? -2.961 9.110 -5.612 1.00 93.81 92 ASP A C 1
ATOM 732 O O . ASP A 1 92 ? -2.244 10.070 -5.887 1.00 93.81 92 ASP A O 1
ATOM 736 N N . VAL A 1 93 ? -2.486 8.035 -4.974 1.00 93.69 93 VAL A N 1
ATOM 737 C CA . VAL A 1 93 ? -1.110 7.957 -4.460 1.00 93.69 93 VAL A CA 1
ATOM 738 C C . VAL A 1 93 ? -0.079 7.956 -5.588 1.00 93.69 93 VAL A C 1
ATOM 740 O O . VAL A 1 93 ? 0.920 8.665 -5.500 1.00 93.69 93 VAL A O 1
ATOM 743 N N . ILE A 1 94 ? -0.309 7.208 -6.669 1.00 92.00 94 ILE A N 1
ATOM 744 C CA . ILE A 1 94 ? 0.609 7.187 -7.818 1.00 92.00 94 ILE A CA 1
ATOM 745 C C . ILE A 1 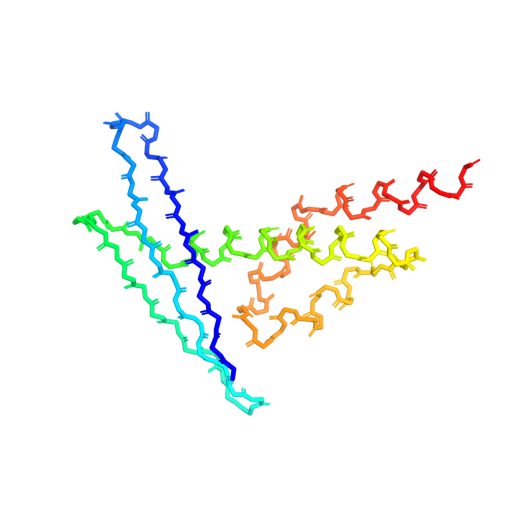94 ? 0.698 8.568 -8.471 1.00 92.00 94 ILE A C 1
ATOM 747 O O . ILE A 1 94 ? 1.794 8.998 -8.822 1.00 92.00 94 ILE A O 1
ATOM 751 N N . ASN A 1 95 ? -0.420 9.289 -8.581 1.00 91.38 95 ASN A N 1
ATOM 752 C CA . ASN A 1 95 ? -0.430 10.656 -9.099 1.00 91.38 95 ASN A CA 1
ATOM 753 C C . ASN A 1 95 ? 0.352 11.613 -8.180 1.00 91.38 95 ASN A C 1
ATOM 755 O O . ASN A 1 95 ? 1.131 12.432 -8.662 1.00 91.38 95 ASN A O 1
ATOM 759 N N . GLU A 1 96 ? 0.193 11.500 -6.858 1.00 91.44 96 GLU A N 1
ATOM 760 C CA . GLU A 1 96 ? 0.964 12.298 -5.891 1.00 91.44 96 GLU A CA 1
ATOM 761 C C . GLU A 1 96 ? 2.472 11.988 -5.955 1.00 91.44 96 GLU A C 1
ATOM 763 O O . GLU A 1 96 ? 3.310 12.888 -5.859 1.00 91.44 96 GLU A O 1
ATOM 768 N N . MET A 1 97 ? 2.829 10.721 -6.179 1.00 87.94 97 MET A N 1
ATOM 769 C CA . MET A 1 97 ? 4.211 10.247 -6.290 1.00 87.94 97 MET A CA 1
ATOM 770 C C . MET A 1 97 ? 4.771 10.310 -7.719 1.00 87.94 97 MET A C 1
ATOM 772 O O . MET A 1 97 ? 5.906 9.891 -7.945 1.00 87.94 97 MET A O 1
ATOM 776 N N . GLN A 1 98 ? 4.032 10.859 -8.687 1.00 82.19 98 GLN A N 1
ATOM 777 C CA . GLN A 1 98 ? 4.404 10.832 -10.105 1.00 82.19 98 GLN A CA 1
ATOM 778 C C . GLN A 1 98 ? 5.779 11.458 -10.354 1.00 82.19 98 GLN A C 1
ATOM 780 O O . GLN A 1 98 ? 6.597 10.889 -11.069 1.00 82.19 98 GLN A O 1
ATOM 785 N N . SER A 1 99 ? 6.085 12.573 -9.685 1.00 78.62 99 SER A N 1
ATOM 786 C CA . SER A 1 99 ? 7.404 13.212 -9.786 1.00 78.62 99 SER A CA 1
ATOM 787 C C . SER A 1 99 ? 8.550 12.304 -9.324 1.00 78.62 99 SER A C 1
ATOM 789 O O . SER A 1 99 ? 9.630 12.347 -9.902 1.00 78.62 99 SER A O 1
ATOM 791 N N . PHE A 1 100 ? 8.320 11.452 -8.322 1.00 74.50 100 PHE A N 1
ATOM 792 C CA . PHE A 1 100 ? 9.294 10.475 -7.839 1.00 74.50 100 PHE A CA 1
ATOM 793 C C . PHE A 1 100 ? 9.462 9.313 -8.827 1.00 74.50 100 PHE A C 1
ATOM 795 O O . PHE A 1 100 ? 10.588 8.910 -9.114 1.00 74.50 100 PHE A O 1
ATOM 802 N N . ILE A 1 101 ? 8.354 8.828 -9.391 1.00 74.38 101 ILE A N 1
ATOM 803 C CA . ILE A 1 101 ? 8.333 7.739 -10.379 1.00 74.38 101 ILE A CA 1
ATOM 804 C C . ILE A 1 101 ? 8.988 8.179 -11.703 1.00 74.38 101 ILE A C 1
ATOM 806 O O . ILE A 1 101 ? 9.769 7.435 -12.291 1.00 74.38 101 ILE A O 1
ATOM 810 N N . GLU A 1 102 ? 8.728 9.404 -12.164 1.00 72.69 102 GLU A N 1
ATOM 811 C CA . GLU A 1 102 ? 9.246 9.932 -13.433 1.00 72.69 102 GLU A CA 1
ATOM 812 C C . GLU A 1 102 ? 10.706 10.400 -13.358 1.00 72.69 102 GLU A C 1
ATOM 814 O O . GLU A 1 102 ? 11.427 10.328 -14.356 1.00 72.69 102 GLU A O 1
ATOM 819 N N . TYR A 1 103 ? 11.175 10.858 -12.192 1.00 63.06 103 TYR A N 1
ATOM 820 C CA . TYR A 1 103 ? 12.537 11.382 -12.030 1.00 63.06 103 TYR A CA 1
ATOM 821 C C . TYR A 1 103 ? 13.626 10.347 -12.368 1.00 63.06 103 TYR A C 1
ATOM 823 O O . TYR A 1 103 ? 14.680 10.717 -12.890 1.00 63.06 103 TYR A O 1
ATOM 831 N N . ASP A 1 104 ? 13.377 9.053 -12.144 1.00 54.22 104 ASP A N 1
ATOM 832 C CA . ASP A 1 104 ? 14.334 7.985 -12.473 1.00 54.22 104 ASP A CA 1
ATOM 833 C C . ASP A 1 104 ? 14.378 7.676 -13.986 1.00 54.22 104 ASP A C 1
ATOM 835 O O . ASP A 1 104 ? 15.456 7.419 -14.527 1.00 54.22 104 ASP A O 1
ATOM 839 N N . ASN A 1 105 ? 13.252 7.826 -14.701 1.00 52.00 105 ASN A N 1
ATOM 840 C CA . ASN A 1 105 ? 13.187 7.669 -16.164 1.00 52.00 105 ASN A CA 1
ATOM 841 C C . ASN A 1 105 ? 14.014 8.739 -16.899 1.00 52.00 105 ASN A C 1
ATOM 843 O O . ASN A 1 105 ? 14.652 8.454 -17.912 1.00 52.00 105 ASN A O 1
ATOM 847 N N . VAL A 1 106 ? 14.036 9.975 -16.384 1.00 55.47 106 VAL A N 1
ATOM 848 C CA . VAL A 1 106 ? 14.790 11.086 -16.995 1.00 55.47 106 VAL A CA 1
ATOM 849 C C . VAL A 1 106 ? 16.289 10.981 -16.700 1.00 55.47 106 VAL A C 1
ATOM 851 O O . VAL A 1 106 ? 17.119 11.259 -17.567 1.00 55.47 106 VAL A O 1
ATOM 854 N N . ARG A 1 107 ? 16.661 10.568 -15.483 1.00 51.12 107 ARG A N 1
ATOM 855 C CA . ARG A 1 107 ? 18.056 10.600 -15.020 1.00 51.12 107 ARG A CA 1
ATOM 856 C C . ARG A 1 107 ? 18.937 9.495 -15.613 1.00 51.12 107 ARG A C 1
ATOM 858 O O . ARG A 1 107 ? 20.153 9.639 -15.579 1.00 51.12 107 ARG A O 1
ATOM 865 N N . GLN A 1 108 ? 18.347 8.432 -16.159 1.00 47.66 108 GLN A N 1
ATOM 866 C CA . GLN A 1 108 ? 19.073 7.369 -16.871 1.00 47.66 108 GLN A CA 1
ATOM 867 C C . GLN A 1 108 ? 19.043 7.519 -18.404 1.00 47.66 108 GLN A C 1
ATOM 869 O O . GLN A 1 108 ? 19.802 6.848 -19.098 1.00 47.66 108 GLN A O 1
ATOM 874 N N . ALA A 1 109 ? 18.210 8.420 -18.940 1.00 48.03 109 ALA A N 1
ATOM 875 C CA . ALA A 1 109 ? 18.254 8.832 -20.347 1.00 48.03 109 ALA A CA 1
ATOM 876 C C . ALA A 1 109 ? 19.355 9.881 -20.639 1.00 48.03 109 ALA A C 1
ATOM 878 O O . ALA A 1 109 ? 19.511 10.298 -21.788 1.00 48.03 109 ALA A O 1
ATOM 879 N N . SER A 1 110 ? 20.076 10.324 -19.600 1.00 47.50 110 SER A N 1
ATOM 880 C CA . SER A 1 110 ? 21.168 11.311 -19.631 1.00 47.50 110 SER A CA 1
ATOM 881 C C . SER A 1 110 ? 22.514 10.637 -19.388 1.00 47.50 110 SER A C 1
ATOM 883 O O . SER A 1 110 ? 23.496 11.041 -20.046 1.00 47.50 110 SER A O 1
#

Organism: NCBI:txid2726742